Protein AF-A0A3A1XKN7-F1 (afdb_monomer_lite)

Radius of gyration: 15.12 Å; chains: 1; bounding box: 35×29×39 Å

pLDDT: mean 87.98, std 10.12, range [49.66, 96.88]

Sequence (112 aa):
MTTDEALKAFVETCDTPGKTLGEMTNAFKELEATIPHPLQCNSEFAYATLSKKIRMFADYMKMERVKKFVKFINLKPDETDARAETLQEIKETCKTYQIALTLEASVNPNEK

Foldseek 3Di:
DALVVLLVQLLCQLPDPPHDLVSNLVSVVSSVVRPDDPLVVDPCLVPAASLVVLVVVLVVLVVVLVVLVVVLVPDDPVPVVVNVVSVVVNVSSVSSSVSSVVSSVVDDRRHD

Structure (mmCIF, N/CA/C/O backbone):
data_AF-A0A3A1XKN7-F1
#
_entry.id   AF-A0A3A1XKN7-F1
#
loop_
_atom_site.group_PDB
_atom_site.id
_atom_site.type_symbol
_atom_site.label_atom_id
_atom_site.label_alt_id
_atom_site.label_comp_id
_atom_site.label_asym_id
_atom_site.label_entity_id
_atom_site.label_seq_id
_atom_site.pdbx_PDB_ins_code
_atom_site.Cartn_x
_atom_site.Cartn_y
_atom_site.Cartn_z
_atom_site.occupancy
_atom_site.B_iso_or_equiv
_atom_site.auth_seq_id
_atom_site.auth_comp_id
_atom_site.auth_asym_id
_atom_site.auth_atom_id
_atom_site.pdbx_PDB_model_num
ATOM 1 N 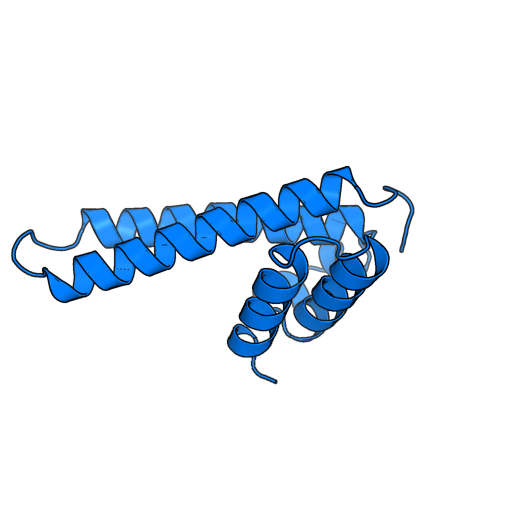N . MET A 1 1 ? 14.739 8.771 6.041 1.00 67.88 1 MET A N 1
ATOM 2 C CA . MET A 1 1 ? 13.371 8.577 5.544 1.00 67.88 1 MET A CA 1
ATOM 3 C C . MET A 1 1 ? 12.795 7.367 6.248 1.00 67.88 1 MET A C 1
ATOM 5 O O . MET A 1 1 ? 13.430 6.315 6.222 1.00 67.88 1 MET A O 1
ATOM 9 N N . THR A 1 2 ? 11.683 7.534 6.950 1.00 82.44 2 THR A N 1
ATOM 10 C CA . THR A 1 2 ? 10.933 6.414 7.535 1.00 82.44 2 THR A CA 1
ATOM 11 C C . THR A 1 2 ? 10.133 5.693 6.445 1.00 82.44 2 THR A C 1
ATOM 13 O O . THR A 1 2 ? 9.905 6.251 5.371 1.00 82.44 2 THR A O 1
ATOM 16 N N . THR A 1 3 ? 9.688 4.460 6.703 1.00 82.19 3 THR A N 1
ATOM 17 C CA . THR A 1 3 ? 8.763 3.758 5.797 1.00 82.19 3 THR A CA 1
ATOM 18 C C . THR A 1 3 ? 7.516 4.595 5.517 1.00 82.19 3 THR A C 1
ATOM 20 O O . THR A 1 3 ? 7.079 4.666 4.375 1.00 82.19 3 THR A O 1
ATOM 23 N N . ASP A 1 4 ? 6.953 5.245 6.538 1.00 83.56 4 ASP A N 1
ATOM 24 C CA . ASP A 1 4 ? 5.721 6.028 6.400 1.00 83.56 4 ASP A CA 1
ATOM 25 C C . ASP A 1 4 ? 5.933 7.273 5.529 1.00 83.56 4 ASP A C 1
ATOM 27 O O . ASP A 1 4 ? 5.095 7.598 4.688 1.00 83.56 4 ASP A O 1
ATOM 31 N N . GLU A 1 5 ? 7.085 7.937 5.669 1.00 86.19 5 GLU A N 1
ATOM 32 C CA . GLU A 1 5 ? 7.483 9.049 4.799 1.00 86.19 5 GLU A CA 1
ATOM 33 C C . GLU A 1 5 ? 7.643 8.593 3.343 1.00 86.19 5 GLU A C 1
ATOM 35 O O . GLU A 1 5 ? 7.132 9.247 2.435 1.00 86.19 5 GLU A O 1
ATOM 40 N N . ALA A 1 6 ? 8.297 7.451 3.118 1.00 87.50 6 ALA A N 1
ATOM 41 C CA . ALA A 1 6 ? 8.485 6.893 1.780 1.00 87.50 6 ALA A CA 1
ATOM 42 C C . ALA A 1 6 ? 7.159 6.446 1.150 1.00 87.50 6 ALA A C 1
ATOM 44 O O . ALA A 1 6 ? 6.915 6.655 -0.038 1.00 87.50 6 ALA A O 1
ATOM 45 N N . LEU A 1 7 ? 6.272 5.859 1.958 1.00 90.19 7 LEU A N 1
ATOM 46 C CA . LEU A 1 7 ? 4.945 5.429 1.537 1.00 90.19 7 LEU A CA 1
ATOM 47 C C . LEU A 1 7 ? 4.099 6.627 1.111 1.00 90.19 7 LEU A C 1
ATOM 49 O O . LEU A 1 7 ? 3.452 6.593 0.062 1.00 90.19 7 LEU A O 1
ATOM 53 N N . LYS A 1 8 ? 4.139 7.699 1.903 1.00 90.94 8 LYS A N 1
ATOM 54 C CA . LYS A 1 8 ? 3.473 8.956 1.578 1.00 90.94 8 LYS A CA 1
ATOM 55 C C . LYS A 1 8 ? 4.022 9.552 0.280 1.00 90.94 8 LYS A C 1
ATOM 57 O O . LYS A 1 8 ? 3.230 9.856 -0.609 1.00 90.94 8 LYS A O 1
ATOM 62 N N . ALA A 1 9 ? 5.345 9.638 0.131 1.00 91.06 9 ALA A N 1
ATOM 63 C CA . ALA A 1 9 ? 5.985 10.155 -1.080 1.00 91.06 9 ALA A CA 1
ATOM 64 C C . ALA A 1 9 ? 5.622 9.337 -2.334 1.00 91.06 9 ALA A C 1
ATOM 66 O O . ALA A 1 9 ? 5.345 9.905 -3.395 1.00 91.06 9 ALA A O 1
ATOM 67 N N . PHE A 1 10 ? 5.557 8.008 -2.209 1.00 93.69 10 PHE A N 1
ATOM 68 C CA . PHE A 1 10 ? 5.106 7.118 -3.277 1.00 93.69 10 PHE A CA 1
ATOM 69 C C . PHE A 1 10 ? 3.663 7.412 -3.704 1.00 93.69 10 PHE A C 1
ATOM 71 O O . PHE A 1 10 ? 3.396 7.596 -4.895 1.00 93.69 10 PHE A O 1
ATOM 78 N N . VAL A 1 11 ? 2.740 7.494 -2.741 1.00 93.00 11 VAL A N 1
ATOM 79 C CA . VAL A 1 11 ? 1.325 7.783 -3.013 1.00 93.00 11 VAL A CA 1
ATOM 80 C C . VAL A 1 11 ? 1.160 9.164 -3.641 1.00 93.00 11 VAL A C 1
ATOM 82 O O . VAL A 1 11 ? 0.460 9.285 -4.642 1.00 93.00 11 VAL A O 1
ATOM 85 N N . GLU A 1 12 ? 1.811 10.191 -3.098 1.00 94.31 12 GLU A N 1
ATOM 86 C CA . GLU A 1 12 ? 1.753 11.559 -3.629 1.00 94.31 12 GLU A CA 1
ATOM 87 C C . GLU A 1 12 ? 2.306 11.637 -5.056 1.00 94.31 12 GLU A C 1
ATOM 89 O O . GLU A 1 12 ? 1.697 12.268 -5.925 1.00 94.31 12 GLU A O 1
ATOM 94 N N . THR A 1 13 ? 3.413 10.943 -5.333 1.00 93.69 13 THR A N 1
ATOM 95 C CA . THR A 1 13 ? 3.995 10.894 -6.680 1.00 93.69 13 THR A CA 1
ATOM 96 C C . THR A 1 13 ? 3.049 10.224 -7.668 1.00 93.69 13 THR A C 1
ATOM 98 O O . THR A 1 13 ? 2.847 10.743 -8.759 1.00 93.69 13 THR A O 1
ATOM 101 N N . CYS A 1 14 ? 2.432 9.100 -7.309 1.00 91.81 14 CYS A N 1
ATOM 102 C CA . CYS A 1 14 ? 1.550 8.386 -8.234 1.00 91.81 14 CYS A CA 1
ATOM 103 C C . CYS A 1 14 ? 0.178 9.052 -8.414 1.00 91.81 14 CYS A C 1
ATOM 105 O O . CYS A 1 14 ? -0.458 8.866 -9.448 1.00 91.81 14 CYS A O 1
ATOM 107 N N . ASP A 1 15 ? -0.281 9.820 -7.426 1.00 90.00 15 ASP A N 1
ATOM 108 C CA . ASP A 1 15 ? -1.558 10.541 -7.472 1.00 90.00 15 ASP A CA 1
ATOM 109 C C . ASP A 1 15 ? -1.445 11.912 -8.160 1.00 90.00 15 ASP A C 1
ATOM 111 O O . ASP A 1 15 ? -2.454 12.527 -8.502 1.00 90.00 15 ASP A O 1
ATOM 115 N N . THR A 1 16 ? -0.220 12.401 -8.384 1.00 91.94 16 THR A N 1
ATOM 116 C CA . THR A 1 16 ? 0.015 13.676 -9.069 1.00 91.94 16 THR A CA 1
ATOM 117 C C . THR A 1 16 ? -0.275 13.538 -10.573 1.00 91.94 16 THR A C 1
ATOM 119 O O . THR A 1 16 ? 0.367 12.732 -11.256 1.00 91.94 16 THR A O 1
ATOM 122 N N . PRO A 1 17 ? -1.192 14.347 -11.140 1.00 88.56 17 PRO A N 1
ATOM 123 C CA . PRO A 1 17 ? -1.508 14.294 -12.564 1.00 88.56 17 PRO A CA 1
ATOM 124 C C . PRO A 1 17 ? -0.292 14.570 -13.456 1.00 88.56 17 PRO A C 1
ATOM 126 O O . PRO A 1 17 ? 0.521 15.446 -13.170 1.00 88.56 17 PRO A O 1
ATOM 129 N N . GLY A 1 18 ? -0.196 13.854 -14.579 1.00 86.56 18 GLY A N 1
ATOM 130 C CA . GLY A 1 18 ? 0.851 14.068 -15.587 1.00 86.56 18 GLY A CA 1
ATOM 131 C C . GLY A 1 18 ? 2.217 13.467 -15.244 1.00 86.56 18 GLY A C 1
ATOM 132 O O . GLY A 1 18 ? 3.155 13.630 -16.022 1.00 86.56 18 GLY A O 1
ATOM 133 N N . LYS A 1 19 ? 2.336 12.756 -14.119 1.00 89.19 19 LYS A N 1
ATOM 134 C CA . LYS A 1 19 ? 3.548 12.012 -13.774 1.00 89.19 19 LYS A CA 1
ATOM 135 C C . LYS A 1 19 ? 3.801 10.869 -14.746 1.00 89.19 19 LYS A C 1
ATOM 137 O O . LYS A 1 19 ? 2.882 10.187 -15.199 1.00 89.19 19 LYS A O 1
ATOM 142 N N . THR A 1 20 ? 5.071 10.671 -15.067 1.00 92.44 20 THR A N 1
ATOM 143 C CA . THR A 1 20 ? 5.515 9.614 -15.974 1.00 92.44 20 THR A CA 1
ATOM 144 C C . THR A 1 20 ? 5.618 8.274 -15.250 1.00 92.44 20 THR A C 1
ATOM 146 O O . THR A 1 20 ? 5.858 8.215 -14.043 1.00 92.44 20 THR A O 1
ATOM 149 N N . LEU A 1 21 ? 5.521 7.175 -16.005 1.00 90.75 21 LEU A N 1
ATOM 150 C CA . LEU A 1 21 ? 5.742 5.826 -15.475 1.00 90.75 21 LEU A CA 1
ATOM 151 C C . LEU A 1 21 ? 7.114 5.695 -14.791 1.00 90.75 21 LEU A C 1
ATOM 153 O O . LEU A 1 21 ? 7.220 5.079 -13.738 1.00 90.75 21 LEU A O 1
ATOM 157 N N . GLY A 1 22 ? 8.156 6.315 -15.358 1.00 91.06 22 GLY A N 1
ATOM 158 C CA . GLY A 1 22 ? 9.502 6.299 -14.781 1.00 91.06 22 GLY A CA 1
ATOM 159 C C . GLY A 1 22 ? 9.574 6.967 -13.405 1.00 91.06 22 GLY A C 1
ATOM 160 O O . GLY A 1 22 ? 10.206 6.429 -12.501 1.00 91.06 22 GLY A O 1
ATOM 161 N N . GLU A 1 23 ? 8.889 8.098 -13.214 1.00 93.38 23 GLU A N 1
ATOM 162 C CA . GLU A 1 23 ? 8.809 8.766 -11.906 1.00 93.38 23 GLU A CA 1
ATOM 163 C C . GLU A 1 23 ? 8.076 7.906 -10.870 1.00 93.38 23 GLU A C 1
ATOM 165 O O . GLU A 1 23 ? 8.556 7.765 -9.746 1.00 93.38 23 GLU A O 1
ATOM 170 N N . MET A 1 24 ? 6.954 7.285 -11.250 1.00 92.94 24 MET A N 1
ATOM 171 C CA . MET A 1 24 ? 6.193 6.395 -10.362 1.00 92.94 24 MET A CA 1
ATOM 172 C C . MET A 1 24 ? 7.004 5.152 -9.969 1.00 92.94 24 MET A C 1
ATOM 174 O O . MET A 1 24 ? 7.035 4.765 -8.800 1.00 92.94 24 MET A O 1
ATOM 178 N N . THR A 1 25 ? 7.718 4.559 -10.928 1.00 92.38 25 THR A N 1
ATOM 179 C CA . THR A 1 25 ? 8.630 3.434 -10.689 1.00 92.38 25 THR A CA 1
ATOM 180 C C . THR A 1 25 ? 9.779 3.816 -9.758 1.00 92.38 25 THR A C 1
ATOM 182 O O . THR A 1 25 ? 10.120 3.046 -8.860 1.00 92.38 25 THR A O 1
ATOM 185 N N . ASN A 1 26 ? 10.379 4.995 -9.933 1.00 92.25 26 ASN A N 1
ATOM 186 C CA . ASN A 1 26 ? 11.451 5.459 -9.051 1.00 92.25 26 ASN A CA 1
ATOM 187 C C . ASN A 1 26 ? 10.946 5.676 -7.620 1.00 92.25 26 ASN A C 1
ATOM 189 O O . ASN A 1 26 ? 11.589 5.215 -6.680 1.00 92.25 26 ASN A O 1
ATOM 193 N N . ALA A 1 27 ? 9.760 6.268 -7.458 1.00 92.56 27 ALA A N 1
ATOM 194 C CA . ALA A 1 27 ? 9.137 6.417 -6.146 1.00 92.56 27 ALA A CA 1
ATOM 195 C C . ALA A 1 27 ? 8.850 5.057 -5.482 1.00 92.56 27 ALA A C 1
ATOM 197 O O . ALA A 1 27 ? 9.023 4.906 -4.273 1.00 92.56 27 ALA A O 1
ATOM 198 N N . PHE A 1 28 ? 8.479 4.032 -6.262 1.00 92.56 28 PHE A N 1
ATOM 199 C CA . PHE A 1 28 ? 8.361 2.671 -5.736 1.00 92.56 28 PHE A CA 1
ATOM 200 C C . PHE A 1 28 ? 9.713 2.092 -5.292 1.00 92.56 28 PHE A C 1
ATOM 202 O O . PHE A 1 28 ? 9.771 1.459 -4.245 1.00 92.56 28 PHE A O 1
ATOM 209 N N . LYS A 1 29 ? 10.803 2.310 -6.039 1.00 89.38 29 LYS A N 1
ATOM 210 C CA . LYS A 1 29 ? 12.153 1.840 -5.657 1.00 89.38 29 LYS A CA 1
ATOM 211 C C . LYS A 1 29 ? 12.653 2.503 -4.369 1.00 89.38 29 LYS A C 1
ATOM 213 O O . LYS A 1 29 ? 13.284 1.851 -3.539 1.00 89.38 29 LYS A O 1
ATOM 218 N N . GLU A 1 30 ? 12.346 3.784 -4.178 1.00 89.50 30 GLU A N 1
ATOM 219 C CA . GLU A 1 30 ? 12.624 4.492 -2.924 1.00 89.50 30 GLU A CA 1
ATOM 220 C C . GLU A 1 30 ? 11.811 3.921 -1.759 1.00 89.50 30 GLU A C 1
ATOM 222 O O . GLU A 1 30 ? 12.362 3.675 -0.684 1.00 89.50 30 GLU A O 1
ATOM 227 N N . LEU A 1 31 ? 10.525 3.634 -1.986 1.00 89.44 31 LEU A N 1
ATOM 228 C CA . LEU A 1 31 ? 9.696 2.924 -1.020 1.00 89.44 31 LEU A CA 1
ATOM 229 C C . LEU A 1 31 ? 10.282 1.543 -0.706 1.00 89.44 31 LEU A C 1
ATOM 231 O O . LEU A 1 31 ? 10.481 1.249 0.468 1.00 89.44 31 LEU A O 1
ATOM 235 N N . GLU A 1 32 ? 10.626 0.736 -1.713 1.00 85.62 32 GLU A N 1
ATOM 236 C CA . GLU A 1 32 ? 11.202 -0.611 -1.585 1.00 85.62 32 GLU A CA 1
ATOM 237 C C . GLU A 1 32 ? 12.391 -0.651 -0.617 1.00 85.62 32 GLU A C 1
ATOM 239 O O . GLU A 1 32 ? 12.439 -1.511 0.267 1.00 85.62 32 GLU A O 1
ATOM 244 N N . ALA A 1 33 ? 13.305 0.317 -0.728 1.00 79.69 33 ALA A N 1
ATOM 245 C CA . ALA A 1 33 ? 14.470 0.433 0.148 1.00 79.69 33 ALA A CA 1
ATOM 246 C C . ALA A 1 33 ? 14.100 0.621 1.635 1.00 79.69 33 ALA A C 1
ATOM 248 O O . ALA A 1 33 ? 14.909 0.337 2.519 1.00 79.69 33 ALA A O 1
ATOM 249 N N . THR A 1 34 ? 12.876 1.074 1.912 1.00 78.44 34 THR A N 1
ATOM 250 C CA . THR A 1 34 ? 12.351 1.364 3.253 1.00 78.44 34 THR A CA 1
ATOM 251 C C . THR A 1 34 ? 11.235 0.419 3.711 1.00 78.44 34 THR A C 1
ATOM 253 O O . THR A 1 34 ? 10.801 0.531 4.859 1.00 78.44 34 THR A O 1
ATOM 256 N N . ILE A 1 35 ? 10.741 -0.493 2.858 1.00 69.50 35 ILE A N 1
ATOM 257 C CA . ILE A 1 35 ? 9.642 -1.404 3.220 1.00 69.50 35 ILE A CA 1
ATOM 258 C C . ILE A 1 35 ? 10.076 -2.291 4.408 1.00 69.50 35 ILE A C 1
ATOM 260 O O . ILE A 1 35 ? 11.149 -2.890 4.362 1.00 69.50 35 ILE A O 1
ATOM 264 N N . PRO A 1 36 ? 9.252 -2.419 5.465 1.00 56.72 36 PRO A N 1
ATOM 265 C CA . PRO A 1 36 ? 9.609 -3.111 6.695 1.00 56.72 36 PRO A CA 1
ATOM 266 C C . PRO A 1 36 ? 9.856 -4.617 6.509 1.00 56.72 36 PRO A C 1
ATOM 268 O O . PRO A 1 36 ? 9.411 -5.257 5.552 1.00 56.72 36 PRO A O 1
ATOM 271 N N . HIS A 1 37 ? 10.550 -5.167 7.510 1.00 49.66 37 HIS A N 1
ATOM 272 C CA . HIS A 1 37 ? 11.084 -6.527 7.679 1.00 49.66 37 HIS A CA 1
ATOM 273 C C . HIS A 1 37 ? 10.344 -7.722 7.019 1.00 49.66 37 HIS A C 1
ATOM 275 O O . HIS A 1 37 ? 11.045 -8.618 6.544 1.00 49.66 37 HIS A O 1
ATOM 281 N N . PRO A 1 38 ? 8.994 -7.813 6.949 1.00 53.59 38 PRO A N 1
ATOM 282 C CA . PRO A 1 38 ? 8.329 -9.002 6.397 1.00 53.59 38 PRO A CA 1
ATOM 283 C C . PRO A 1 38 ? 8.558 -9.244 4.897 1.00 53.59 38 PRO A C 1
ATOM 285 O O . PRO A 1 38 ? 8.602 -10.399 4.476 1.00 53.59 38 PRO A O 1
ATOM 288 N N . LEU A 1 39 ? 8.708 -8.187 4.089 1.00 59.06 39 LEU A N 1
ATOM 289 C CA . LEU A 1 39 ? 8.999 -8.326 2.653 1.00 59.06 39 LEU A CA 1
ATOM 290 C C . LEU A 1 39 ? 10.509 -8.418 2.391 1.00 59.06 39 LEU A C 1
ATOM 292 O O . LEU A 1 39 ? 10.921 -9.188 1.532 1.00 59.06 39 LEU A O 1
ATOM 296 N N . GLN A 1 40 ? 11.341 -7.733 3.183 1.00 59.34 40 GLN A N 1
ATOM 297 C CA . GLN A 1 40 ? 12.805 -7.797 3.055 1.00 59.34 40 GLN A CA 1
ATOM 298 C C . GLN A 1 40 ? 13.399 -9.158 3.464 1.00 59.34 40 GLN A C 1
ATOM 300 O O . GLN A 1 40 ? 14.391 -9.592 2.884 1.00 59.34 40 GLN A O 1
ATOM 305 N N . CYS A 1 41 ? 12.789 -9.864 4.423 1.00 58.34 41 CYS A N 1
ATOM 306 C CA . CYS A 1 41 ? 13.195 -11.224 4.804 1.00 58.34 41 CYS A CA 1
ATOM 307 C C . CYS A 1 41 ? 12.682 -12.313 3.845 1.00 58.34 41 CYS A C 1
ATOM 309 O O . CYS A 1 41 ? 13.041 -13.482 4.002 1.00 58.34 41 CYS A O 1
ATOM 311 N N . ASN A 1 42 ? 11.840 -11.961 2.868 1.00 68.06 42 ASN A N 1
ATOM 312 C CA . ASN A 1 42 ? 11.360 -12.896 1.864 1.00 68.06 42 ASN A CA 1
ATOM 313 C C . ASN A 1 42 ? 12.380 -12.970 0.718 1.00 68.06 42 ASN A C 1
ATOM 315 O O . ASN A 1 42 ? 12.506 -12.040 -0.079 1.00 68.06 42 ASN A O 1
ATOM 319 N N . SER A 1 43 ? 13.101 -14.089 0.617 1.00 69.62 43 SER A N 1
ATOM 320 C CA . SER A 1 43 ? 14.073 -14.312 -0.460 1.00 69.62 43 SER A CA 1
ATOM 321 C C . SER A 1 43 ? 13.440 -14.203 -1.850 1.00 69.62 43 SER A C 1
ATOM 323 O O . SER A 1 43 ? 14.102 -13.750 -2.781 1.00 69.62 43 SER A O 1
ATOM 325 N N . GLU A 1 44 ? 12.151 -14.520 -2.005 1.00 77.31 44 GLU A N 1
ATOM 326 C CA . GLU A 1 44 ? 11.456 -14.315 -3.276 1.00 77.31 44 GLU A CA 1
ATOM 327 C C . GLU A 1 44 ? 11.298 -12.841 -3.638 1.00 77.31 44 GLU A C 1
ATOM 329 O O . GLU A 1 44 ? 11.298 -12.523 -4.824 1.00 77.31 44 GLU A O 1
ATOM 334 N N . PHE A 1 45 ? 11.164 -11.949 -2.653 1.00 81.06 45 PHE A N 1
ATOM 335 C CA . PHE A 1 45 ? 11.056 -10.513 -2.900 1.00 81.06 45 PHE A CA 1
ATOM 336 C C . PHE A 1 45 ? 12.399 -9.943 -3.363 1.00 81.06 45 PHE A C 1
ATOM 338 O O . PHE A 1 45 ? 12.447 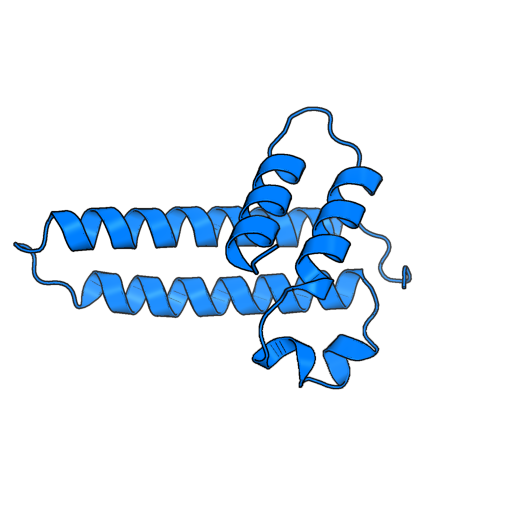-9.207 -4.344 1.00 81.06 45 PHE A O 1
ATOM 345 N N . ALA A 1 46 ? 13.501 -10.339 -2.717 1.00 77.94 46 ALA A N 1
ATOM 346 C CA . ALA A 1 46 ? 14.841 -9.842 -3.036 1.00 77.94 46 ALA A CA 1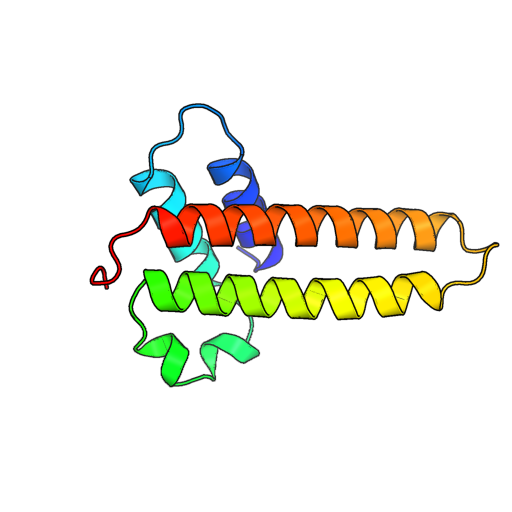
ATOM 347 C C . ALA A 1 46 ? 15.259 -10.114 -4.495 1.00 77.94 46 ALA A C 1
ATOM 349 O O . ALA A 1 46 ? 15.894 -9.267 -5.124 1.00 77.94 46 ALA A O 1
ATOM 350 N N . TYR A 1 47 ? 14.874 -11.272 -5.043 1.00 80.88 47 TYR A N 1
ATOM 351 C CA . TYR A 1 47 ? 15.226 -11.693 -6.406 1.00 80.88 47 TYR A CA 1
ATOM 352 C C . TYR A 1 47 ? 14.082 -11.549 -7.425 1.00 80.88 47 TYR A C 1
ATOM 354 O O . TYR A 1 47 ? 14.241 -11.945 -8.583 1.00 80.88 47 TYR A O 1
ATOM 362 N N . ALA A 1 48 ? 12.929 -11.015 -7.018 1.00 85.19 48 ALA A N 1
ATOM 363 C CA . ALA A 1 48 ? 11.796 -10.784 -7.906 1.00 85.19 48 ALA A CA 1
ATOM 364 C C . ALA A 1 48 ? 12.087 -9.685 -8.940 1.00 85.19 48 ALA A C 1
ATOM 366 O O . ALA A 1 48 ? 12.860 -8.761 -8.690 1.00 85.19 48 ALA A O 1
ATOM 367 N N . THR A 1 49 ? 11.414 -9.765 -10.091 1.00 89.19 49 THR A N 1
ATOM 368 C CA . THR A 1 49 ? 11.320 -8.638 -11.030 1.00 89.19 49 THR A CA 1
ATOM 369 C C . THR A 1 49 ? 10.560 -7.482 -10.388 1.00 89.19 49 THR A C 1
ATOM 371 O O . THR A 1 49 ? 9.758 -7.694 -9.473 1.00 89.19 49 THR A O 1
ATOM 374 N N . LEU A 1 50 ? 10.759 -6.266 -10.893 1.00 88.12 50 LEU A N 1
ATOM 375 C CA . LEU A 1 50 ? 10.079 -5.071 -10.401 1.00 88.12 50 LEU A CA 1
ATOM 376 C C . LEU A 1 50 ? 8.552 -5.254 -10.380 1.00 88.12 50 LEU A C 1
ATOM 378 O O . LEU A 1 50 ? 7.917 -5.014 -9.357 1.00 88.12 50 LEU A O 1
ATOM 382 N N . SER A 1 51 ? 7.970 -5.768 -11.467 1.00 89.75 51 SER A N 1
ATOM 383 C CA . SER A 1 51 ? 6.534 -6.078 -11.541 1.00 89.75 51 SER A CA 1
ATOM 384 C C . SER A 1 51 ? 6.093 -7.051 -10.432 1.00 89.75 51 SER A C 1
ATOM 386 O O . SER A 1 51 ? 5.121 -6.783 -9.720 1.00 89.75 51 SER A O 1
ATOM 388 N N . LYS A 1 52 ? 6.853 -8.132 -10.183 1.00 90.25 52 LYS A N 1
ATOM 389 C CA . LYS A 1 52 ? 6.547 -9.080 -9.096 1.00 90.25 52 LYS A CA 1
ATOM 390 C C . LYS A 1 52 ? 6.693 -8.430 -7.712 1.00 90.25 52 LYS A C 1
ATOM 392 O O . LYS A 1 52 ? 5.864 -8.701 -6.845 1.00 90.25 52 LYS A O 1
ATOM 397 N N . LYS A 1 53 ? 7.671 -7.545 -7.498 1.00 90.31 53 LYS A N 1
ATOM 398 C CA . LYS A 1 53 ? 7.814 -6.785 -6.242 1.00 90.31 53 LYS A CA 1
ATOM 399 C C . LYS A 1 53 ? 6.622 -5.862 -5.995 1.00 90.31 53 LYS A C 1
ATOM 401 O O . LYS A 1 53 ? 6.063 -5.881 -4.898 1.00 90.31 53 LYS A O 1
ATOM 406 N N . ILE A 1 54 ? 6.186 -5.117 -7.013 1.00 91.81 54 ILE A N 1
ATOM 407 C CA . ILE A 1 54 ? 5.004 -4.245 -6.924 1.00 91.81 54 ILE A CA 1
ATOM 408 C C . ILE A 1 54 ? 3.756 -5.081 -6.616 1.00 91.81 54 ILE A C 1
ATOM 410 O O . ILE A 1 54 ? 2.968 -4.712 -5.744 1.00 91.81 54 ILE A O 1
ATOM 414 N N . ARG A 1 55 ? 3.606 -6.254 -7.246 1.00 91.94 55 ARG A N 1
ATOM 415 C CA . ARG A 1 55 ? 2.512 -7.186 -6.944 1.00 91.94 55 ARG A CA 1
ATOM 416 C C . ARG A 1 55 ? 2.537 -7.680 -5.498 1.00 91.94 55 ARG A C 1
ATOM 418 O O . ARG A 1 55 ? 1.508 -7.646 -4.829 1.00 91.94 55 ARG A O 1
ATOM 425 N N . MET A 1 56 ? 3.697 -8.108 -5.001 1.00 90.50 56 MET A N 1
ATOM 426 C CA . MET A 1 56 ? 3.852 -8.551 -3.610 1.00 90.50 56 MET A CA 1
ATOM 427 C C . MET A 1 56 ? 3.529 -7.425 -2.619 1.00 90.50 56 MET A C 1
ATOM 429 O O . MET A 1 56 ? 2.888 -7.667 -1.597 1.00 90.50 56 MET A O 1
ATOM 433 N N . PHE A 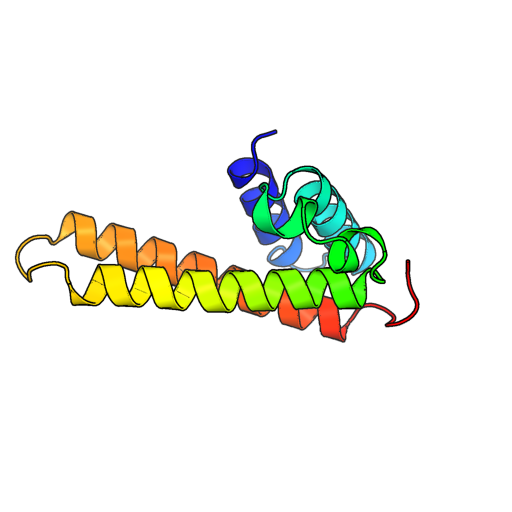1 57 ? 3.911 -6.187 -2.940 1.00 91.62 57 PHE A N 1
ATOM 434 C CA . PHE A 1 57 ? 3.529 -5.008 -2.166 1.00 91.62 57 PHE A CA 1
ATOM 435 C C . PHE A 1 57 ? 2.014 -4.739 -2.217 1.00 91.62 57 PHE A C 1
ATOM 437 O O . PHE A 1 57 ? 1.401 -4.472 -1.181 1.00 91.62 57 PHE A O 1
ATOM 444 N N . ALA A 1 58 ? 1.377 -4.871 -3.383 1.00 92.38 58 ALA A N 1
ATOM 445 C CA . ALA A 1 58 ? -0.074 -4.753 -3.509 1.00 92.38 58 ALA A CA 1
ATOM 446 C C . ALA A 1 58 ? -0.800 -5.818 -2.663 1.00 92.38 58 ALA A C 1
ATOM 448 O O . ALA A 1 58 ? -1.736 -5.499 -1.927 1.00 92.38 58 ALA A O 1
ATOM 449 N N . ASP A 1 59 ? -0.342 -7.071 -2.700 1.00 91.31 59 ASP A N 1
ATOM 450 C CA . ASP A 1 59 ? -0.896 -8.153 -1.881 1.00 91.31 59 ASP A CA 1
ATOM 451 C C . ASP A 1 59 ? -0.698 -7.898 -0.379 1.00 91.31 59 ASP A C 1
ATOM 453 O O . ASP A 1 59 ? -1.620 -8.122 0.413 1.00 91.31 59 ASP A O 1
ATOM 457 N N . TYR A 1 60 ? 0.452 -7.350 0.021 1.00 90.25 60 TYR A N 1
ATOM 458 C CA . TYR A 1 60 ? 0.679 -6.892 1.392 1.00 90.25 60 TYR A CA 1
ATOM 459 C C . TYR A 1 60 ? -0.335 -5.812 1.804 1.00 90.25 60 TYR A C 1
ATOM 461 O O . TYR A 1 60 ? -1.006 -5.958 2.829 1.00 90.25 60 TYR A O 1
ATOM 469 N N . MET A 1 61 ? -0.539 -4.779 0.979 1.00 91.75 61 MET A N 1
ATOM 470 C CA . MET A 1 61 ? -1.523 -3.726 1.265 1.00 91.75 61 MET A CA 1
ATOM 471 C C . MET A 1 61 ? -2.959 -4.255 1.312 1.00 91.75 61 MET A C 1
ATOM 473 O O . MET A 1 61 ? -3.764 -3.819 2.139 1.00 91.75 61 MET A O 1
ATOM 477 N N . LYS A 1 62 ? -3.287 -5.259 0.494 1.00 92.25 62 LYS A N 1
ATOM 478 C CA . LYS A 1 62 ? -4.571 -5.962 0.572 1.00 92.25 62 LYS A CA 1
ATOM 479 C C . LYS A 1 62 ? -4.760 -6.647 1.929 1.00 92.25 62 LYS A C 1
ATOM 481 O O . LYS A 1 62 ? -5.859 -6.566 2.481 1.00 92.25 62 LYS A O 1
ATOM 486 N N . MET A 1 63 ? -3.728 -7.293 2.475 1.00 91.75 63 MET A N 1
ATOM 487 C CA . MET A 1 63 ? -3.786 -7.903 3.812 1.00 91.75 63 MET A CA 1
ATOM 488 C C . MET A 1 63 ? -3.885 -6.848 4.918 1.00 91.75 63 MET A C 1
ATOM 490 O O . MET A 1 63 ? -4.715 -6.984 5.819 1.00 91.75 63 MET A O 1
ATOM 494 N N . GLU A 1 64 ? -3.101 -5.773 4.832 1.00 91.50 64 GLU A N 1
ATOM 495 C CA . GLU A 1 64 ? -3.152 -4.656 5.783 1.00 91.50 64 GLU A CA 1
ATOM 496 C C . GLU A 1 64 ? -4.538 -4.012 5.839 1.00 91.50 64 GLU A C 1
ATOM 498 O O . GLU A 1 64 ? -5.060 -3.741 6.923 1.00 91.50 64 GLU A O 1
ATOM 503 N N . ARG A 1 65 ? -5.192 -3.856 4.683 1.00 92.06 65 ARG A N 1
ATOM 504 C CA . ARG A 1 65 ? -6.575 -3.378 4.606 1.00 92.06 65 ARG A CA 1
ATOM 505 C C . ARG A 1 65 ? -7.525 -4.277 5.393 1.00 92.06 65 ARG A C 1
ATOM 507 O O . ARG A 1 65 ? -8.386 -3.768 6.103 1.00 92.06 65 ARG A O 1
ATOM 514 N N . VAL A 1 66 ? -7.386 -5.600 5.272 1.00 93.69 66 VAL A N 1
ATOM 515 C CA . VAL A 1 66 ? -8.232 -6.555 6.007 1.00 93.69 66 VAL A CA 1
ATOM 516 C C . VAL A 1 66 ? -8.012 -6.418 7.512 1.00 93.69 66 VAL A C 1
ATOM 518 O O . VAL A 1 66 ? -8.990 -6.331 8.250 1.00 93.69 66 VAL A O 1
ATOM 521 N N . LYS A 1 67 ? -6.759 -6.318 7.975 1.00 94.00 67 LYS A N 1
ATOM 522 C CA . LYS A 1 67 ? -6.458 -6.112 9.403 1.00 94.00 67 LYS A CA 1
ATOM 523 C C . LYS A 1 67 ? -7.090 -4.826 9.941 1.00 94.00 67 LYS A C 1
ATOM 525 O O . LYS A 1 67 ? -7.726 -4.854 10.992 1.00 94.00 67 LYS A O 1
ATOM 530 N N . LYS A 1 68 ? -6.971 -3.718 9.203 1.00 94.38 68 LYS A N 1
ATOM 531 C CA . LYS A 1 68 ? -7.564 -2.424 9.580 1.00 94.38 68 LYS A CA 1
ATOM 532 C C . LYS A 1 68 ? -9.092 -2.457 9.558 1.00 94.38 68 LYS A C 1
ATOM 534 O O . LYS A 1 68 ? -9.730 -1.900 10.444 1.00 94.38 68 LYS A O 1
ATOM 539 N N . PHE A 1 69 ? -9.692 -3.177 8.610 1.00 94.81 69 PHE A N 1
ATOM 540 C CA . PHE A 1 69 ? -11.137 -3.399 8.600 1.00 94.81 69 PHE A CA 1
ATOM 541 C C . PHE A 1 69 ? -11.601 -4.202 9.823 1.00 94.81 69 PHE A C 1
ATOM 543 O O . PHE A 1 69 ? -12.576 -3.825 10.468 1.00 94.81 69 PHE A O 1
ATOM 550 N N . VAL A 1 70 ? -10.872 -5.259 10.195 1.00 96.56 70 VAL A N 1
ATOM 551 C CA . VAL A 1 70 ? -11.140 -6.027 11.422 1.00 96.56 70 VAL A CA 1
ATOM 552 C C . VAL A 1 70 ? -10.987 -5.149 12.673 1.00 96.56 70 VAL A C 1
ATOM 554 O O . VAL A 1 70 ? -11.827 -5.218 13.567 1.00 96.56 70 VAL A O 1
ATOM 557 N N . LYS A 1 71 ? -9.967 -4.280 12.732 1.00 95.38 71 LYS A N 1
ATOM 558 C CA . LYS A 1 71 ? -9.824 -3.267 13.797 1.00 95.38 71 LYS A CA 1
ATOM 559 C C . LYS A 1 71 ? -11.072 -2.380 13.865 1.00 95.38 71 LYS A C 1
ATOM 561 O O . LYS A 1 71 ? -11.663 -2.261 14.930 1.00 95.38 71 LYS A O 1
ATOM 566 N N . PHE A 1 72 ? -11.524 -1.840 12.731 1.00 96.19 72 PHE A N 1
ATOM 567 C CA . PHE A 1 72 ? -12.680 -0.941 12.661 1.00 96.19 72 PHE A CA 1
ATOM 568 C C . PHE A 1 72 ? -13.987 -1.570 13.161 1.00 96.19 72 PHE A C 1
ATOM 570 O O . PHE A 1 72 ? -14.718 -0.933 13.917 1.00 96.19 72 PHE A O 1
ATOM 577 N N . ILE A 1 73 ? -14.300 -2.809 12.760 1.00 95.75 73 ILE A N 1
ATOM 578 C CA . ILE A 1 73 ? -15.551 -3.471 13.178 1.00 95.75 73 ILE A CA 1
ATOM 579 C C . ILE A 1 73 ? -15.573 -3.820 14.672 1.00 95.75 73 ILE A C 1
ATOM 581 O O . ILE A 1 73 ? -16.653 -3.975 15.234 1.00 95.75 73 ILE A O 1
ATOM 585 N N . ASN A 1 74 ? -14.399 -3.934 15.300 1.00 96.88 74 ASN A N 1
ATOM 586 C CA . ASN A 1 74 ? -14.257 -4.231 16.724 1.00 96.88 74 ASN A CA 1
ATOM 587 C C . ASN A 1 74 ? -14.270 -2.975 17.609 1.00 96.88 74 ASN A C 1
ATOM 589 O O . ASN A 1 74 ? -14.365 -3.108 18.827 1.00 96.88 74 ASN A O 1
ATOM 593 N N . LEU A 1 75 ? -14.194 -1.773 17.024 1.00 95.88 75 LEU A N 1
ATOM 594 C CA . LEU A 1 75 ? -14.382 -0.525 17.763 1.00 95.88 75 LEU A CA 1
ATOM 595 C C . LEU A 1 75 ? -15.847 -0.372 18.170 1.00 95.88 75 LEU A C 1
ATOM 597 O O . LEU A 1 75 ? -16.767 -0.574 17.363 1.00 95.88 75 LEU A O 1
ATOM 601 N N . LYS A 1 76 ? -16.069 0.054 19.409 1.00 95.44 76 LYS A N 1
ATOM 602 C CA . LYS A 1 76 ? -17.400 0.361 19.918 1.00 95.44 76 LYS A CA 1
ATOM 603 C C . LYS A 1 76 ? -17.990 1.576 19.186 1.00 95.44 76 LYS A C 1
ATOM 605 O O . LYS A 1 76 ? -17.252 2.393 18.629 1.00 95.44 76 LYS A O 1
ATOM 610 N N . PRO A 1 77 ? -19.325 1.715 19.134 1.00 91.94 77 PRO A N 1
ATOM 611 C CA . PRO A 1 77 ? -19.966 2.829 18.432 1.00 91.94 77 PRO A CA 1
ATOM 612 C C . PRO A 1 77 ? -19.625 4.219 18.989 1.00 91.94 77 PRO A C 1
ATOM 614 O O . PRO A 1 77 ? -19.654 5.191 18.240 1.00 91.94 77 PRO A O 1
ATOM 617 N N . ASP A 1 78 ? -19.310 4.312 20.280 1.00 95.50 78 ASP A N 1
ATOM 618 C CA . ASP A 1 78 ? -18.975 5.545 20.998 1.00 95.50 78 ASP A CA 1
ATOM 619 C C . ASP A 1 78 ? -17.509 5.981 20.826 1.00 95.50 78 ASP A C 1
ATOM 621 O O . ASP A 1 78 ? -17.185 7.143 21.066 1.00 95.50 78 ASP A O 1
ATOM 625 N N . GLU A 1 79 ? -16.639 5.108 20.309 1.00 94.81 79 GLU A N 1
ATOM 626 C CA . GLU A 1 79 ? -15.233 5.404 19.990 1.00 94.81 79 GLU A CA 1
ATOM 627 C C . GLU A 1 79 ? -15.100 6.189 18.666 1.00 94.81 79 GLU A C 1
ATOM 629 O O . GLU A 1 79 ? -14.400 5.786 17.736 1.00 94.81 79 GLU A O 1
ATOM 634 N N . THR A 1 80 ? -15.826 7.302 18.551 1.00 94.19 80 THR A N 1
ATOM 635 C CA . THR A 1 80 ? -16.007 8.064 17.300 1.00 94.19 80 THR A CA 1
ATOM 636 C C . THR A 1 80 ? -14.696 8.527 16.659 1.00 94.19 80 THR A C 1
ATOM 638 O O . THR A 1 80 ? -14.514 8.312 15.458 1.00 94.19 80 THR A O 1
ATOM 641 N N . ASP A 1 81 ? -13.760 9.065 17.443 1.00 96.50 81 ASP A N 1
ATOM 642 C CA . ASP A 1 81 ? -12.447 9.503 16.951 1.00 96.50 81 ASP A CA 1
ATOM 643 C C . ASP A 1 81 ? -11.615 8.325 16.423 1.00 96.50 81 ASP A C 1
ATOM 645 O O . ASP A 1 81 ? -11.138 8.356 15.288 1.00 96.50 81 ASP A O 1
ATOM 649 N N . ALA A 1 82 ? -11.526 7.232 17.188 1.00 95.00 82 ALA A N 1
ATOM 650 C CA . ALA A 1 82 ? -10.791 6.032 16.780 1.00 95.00 82 ALA A CA 1
ATOM 651 C C . ALA A 1 82 ? -11.395 5.382 15.522 1.00 95.00 82 ALA A C 1
ATOM 653 O O . ALA A 1 82 ? -10.675 4.839 14.674 1.00 95.00 82 ALA A O 1
ATOM 654 N N . ARG A 1 83 ? -12.725 5.446 15.364 1.00 95.12 83 ARG A N 1
ATOM 655 C CA . ARG A 1 83 ? -13.418 4.991 14.149 1.00 95.12 83 ARG A CA 1
ATOM 656 C C . ARG A 1 83 ? -13.074 5.873 12.955 1.00 95.12 83 ARG A C 1
ATOM 658 O O . ARG A 1 83 ? -12.839 5.331 11.875 1.00 95.12 83 ARG A O 1
ATOM 665 N N . ALA A 1 84 ? -13.053 7.194 13.127 1.00 95.81 84 ALA A N 1
ATOM 666 C CA . ALA A 1 84 ? -12.698 8.130 12.064 1.00 95.81 84 ALA A CA 1
ATOM 667 C C . ALA A 1 84 ? -11.242 7.937 11.610 1.00 95.81 84 ALA A C 1
ATOM 669 O O . ALA A 1 84 ? -10.994 7.817 10.409 1.00 95.81 84 ALA A O 1
ATOM 670 N N . GLU A 1 85 ? -10.314 7.811 12.560 1.00 96.44 85 GLU A N 1
ATOM 671 C CA . GLU A 1 85 ? -8.901 7.517 12.303 1.00 96.44 85 GLU A CA 1
ATOM 672 C C . GLU A 1 85 ? -8.740 6.184 11.562 1.00 96.44 85 GLU A C 1
ATOM 674 O O . GLU A 1 85 ? -8.180 6.138 10.469 1.00 96.44 85 GLU A O 1
ATOM 679 N N . THR A 1 86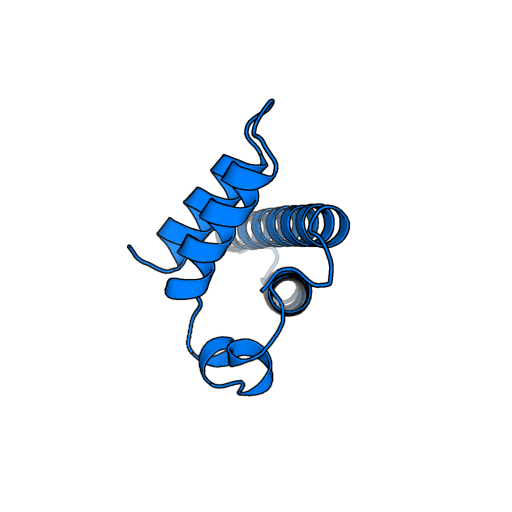 ? -9.330 5.101 12.077 1.00 95.25 86 THR A N 1
ATOM 680 C CA . THR A 1 86 ? -9.216 3.781 11.437 1.00 95.25 86 THR A CA 1
ATOM 681 C C . THR A 1 86 ? -9.860 3.767 10.042 1.00 95.25 86 THR A C 1
ATOM 683 O O . THR A 1 86 ? -9.357 3.115 9.127 1.00 95.25 86 THR A O 1
ATOM 686 N N . LEU A 1 87 ? -10.954 4.508 9.826 1.00 95.38 87 LEU A N 1
ATOM 687 C CA . LEU A 1 87 ? -11.553 4.651 8.497 1.00 95.38 87 LEU A CA 1
ATOM 688 C C . LEU A 1 87 ? -10.620 5.392 7.529 1.00 95.38 87 LEU A C 1
ATOM 690 O O . LEU A 1 87 ? -10.564 5.036 6.348 1.00 95.38 87 LEU A O 1
ATOM 694 N N . GLN A 1 88 ? -9.890 6.398 8.012 1.00 95.75 88 GLN A N 1
ATOM 695 C CA . GLN A 1 88 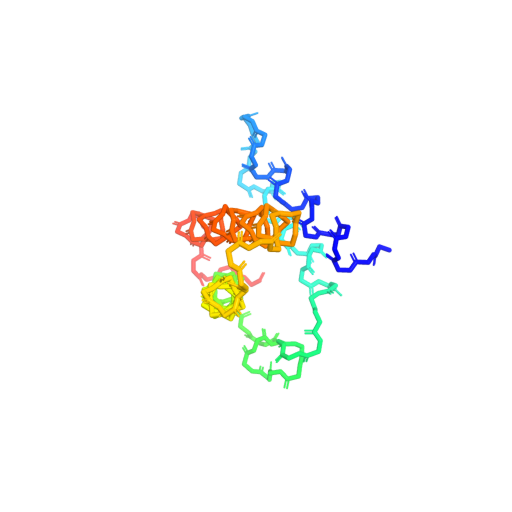? -8.881 7.102 7.228 1.00 95.75 88 GLN A CA 1
ATOM 696 C C . GLN A 1 88 ? -7.714 6.169 6.862 1.00 95.75 88 GLN A C 1
ATOM 698 O O . GLN A 1 88 ? -7.394 6.054 5.677 1.00 95.75 88 GLN A O 1
ATOM 703 N N . GLU A 1 89 ? -7.191 5.396 7.820 1.00 93.69 89 GLU A N 1
ATOM 704 C CA . GLU A 1 89 ? -6.157 4.377 7.567 1.00 93.69 89 GLU A CA 1
ATOM 705 C C . GLU A 1 89 ? -6.611 3.353 6.498 1.00 93.69 89 GLU A C 1
ATOM 707 O O . GLU A 1 89 ? -5.834 2.935 5.628 1.00 93.69 89 GLU A O 1
ATOM 712 N N . ILE A 1 90 ? -7.887 2.935 6.530 1.00 95.06 90 ILE A N 1
ATOM 713 C CA . ILE A 1 90 ? -8.472 2.027 5.527 1.00 95.06 90 ILE A CA 1
ATOM 714 C C . ILE A 1 90 ? -8.494 2.685 4.144 1.00 95.06 90 ILE A C 1
ATOM 716 O O . ILE A 1 90 ? -8.108 2.042 3.164 1.00 95.06 90 ILE A O 1
ATOM 720 N N . LYS A 1 91 ? -8.938 3.946 4.042 1.00 94.69 91 LYS A N 1
ATOM 721 C CA . LYS A 1 91 ? -8.978 4.687 2.769 1.00 94.69 91 LYS A CA 1
ATOM 722 C C . LYS A 1 91 ? -7.585 4.823 2.159 1.00 94.69 91 LYS A C 1
ATOM 724 O O . LYS A 1 91 ? -7.420 4.555 0.970 1.00 94.69 91 LYS A O 1
ATOM 729 N N . GLU A 1 92 ? -6.590 5.173 2.966 1.00 93.69 92 GLU A N 1
ATOM 730 C CA . GLU A 1 92 ? -5.193 5.304 2.537 1.00 93.69 92 GLU A CA 1
ATOM 731 C C . GLU A 1 92 ? -4.619 3.971 2.053 1.00 93.69 92 GLU A C 1
ATOM 733 O O . GLU A 1 92 ? -3.993 3.900 0.989 1.00 93.69 92 GLU A O 1
ATOM 738 N N . THR A 1 93 ? -4.915 2.883 2.768 1.00 93.06 93 THR A N 1
ATOM 739 C CA . THR A 1 93 ? -4.487 1.539 2.359 1.00 93.06 93 THR A CA 1
ATOM 740 C C . THR A 1 93 ? -5.168 1.112 1.051 1.00 93.06 93 THR A C 1
ATOM 742 O O . THR A 1 93 ? -4.516 0.562 0.163 1.00 93.06 93 THR A O 1
ATOM 745 N N . CYS A 1 94 ? -6.464 1.404 0.882 1.00 94.19 94 CYS A N 1
ATOM 746 C CA . CYS A 1 94 ? -7.189 1.169 -0.371 1.00 94.19 94 CYS A CA 1
ATOM 747 C C . CYS A 1 94 ? -6.580 1.944 -1.543 1.00 94.19 94 CYS A C 1
ATOM 749 O O . CYS A 1 94 ? -6.378 1.362 -2.608 1.00 94.19 94 CYS A O 1
ATOM 751 N N . LYS A 1 95 ? -6.278 3.233 -1.346 1.00 94.81 95 LYS A N 1
ATOM 752 C CA . LYS A 1 95 ? -5.652 4.083 -2.365 1.00 94.81 95 LYS A CA 1
ATOM 753 C C . LYS A 1 95 ? -4.291 3.527 -2.773 1.00 94.81 95 LYS A C 1
ATOM 755 O O . LYS A 1 95 ? -4.049 3.315 -3.956 1.00 94.81 95 LYS A O 1
ATOM 760 N N . THR A 1 96 ? -3.446 3.210 -1.795 1.00 94.19 96 THR A N 1
ATOM 761 C CA . THR A 1 96 ? -2.114 2.656 -2.063 1.00 94.19 96 THR A CA 1
ATOM 762 C C . THR A 1 96 ? -2.188 1.330 -2.815 1.00 94.19 96 THR A C 1
ATOM 764 O O . THR A 1 96 ? -1.444 1.119 -3.769 1.00 94.19 96 THR A O 1
ATOM 767 N N . TYR A 1 97 ? -3.111 0.445 -2.428 1.00 94.38 97 TYR A N 1
ATOM 768 C CA . TYR A 1 97 ? -3.336 -0.817 -3.131 1.00 94.38 97 TYR A CA 1
ATOM 769 C C . TYR A 1 97 ? -3.699 -0.604 -4.609 1.00 94.38 97 TYR A C 1
ATOM 771 O O . TYR A 1 97 ? -3.135 -1.265 -5.478 1.00 94.38 97 TYR A O 1
ATOM 779 N N . GLN A 1 98 ? -4.607 0.333 -4.902 1.00 94.81 98 GLN A N 1
ATOM 780 C CA . GLN A 1 98 ? -5.006 0.650 -6.279 1.00 94.81 98 GLN A CA 1
ATOM 781 C C . GLN A 1 98 ? -3.858 1.253 -7.094 1.00 94.81 98 GLN A C 1
ATOM 783 O O . GLN A 1 98 ? -3.659 0.867 -8.246 1.00 94.81 98 GLN A O 1
ATOM 788 N N . ILE A 1 99 ? -3.072 2.146 -6.488 1.00 94.69 99 ILE A N 1
ATOM 789 C CA . ILE A 1 99 ? -1.867 2.709 -7.108 1.00 94.69 99 ILE A CA 1
ATOM 790 C C . ILE A 1 99 ? -0.884 1.590 -7.465 1.00 94.69 99 ILE A C 1
ATOM 792 O O . ILE A 1 99 ? -0.429 1.517 -8.604 1.00 94.69 99 ILE A O 1
ATOM 796 N N . ALA A 1 100 ? -0.601 0.684 -6.526 1.00 93.81 100 ALA A N 1
ATOM 797 C CA . ALA A 1 100 ? 0.326 -0.419 -6.750 1.00 93.81 100 ALA A CA 1
ATOM 798 C C . ALA A 1 100 ? -0.145 -1.356 -7.876 1.00 93.81 100 ALA A C 1
ATOM 800 O O . ALA A 1 100 ? 0.653 -1.709 -8.736 1.00 93.81 100 ALA A O 1
ATOM 801 N N . LEU A 1 101 ? -1.436 -1.711 -7.929 1.00 93.81 101 LEU A N 1
ATOM 802 C CA . LEU A 1 101 ? -1.987 -2.507 -9.036 1.00 93.81 101 LEU A CA 1
ATOM 803 C C . LEU A 1 101 ? -1.883 -1.793 -10.387 1.00 93.81 101 LEU A C 1
ATOM 805 O O . LEU A 1 101 ? -1.559 -2.412 -11.396 1.00 93.81 101 LEU A O 1
ATOM 809 N N . THR A 1 102 ? -2.156 -0.489 -10.409 1.00 92.62 102 THR A N 1
ATOM 810 C CA . THR A 1 102 ? -2.079 0.308 -11.640 1.00 92.62 102 THR A CA 1
ATOM 811 C C . THR A 1 102 ? -0.641 0.378 -12.149 1.00 92.62 102 THR A C 1
ATOM 813 O O . THR A 1 102 ? -0.393 0.214 -13.345 1.00 92.62 102 THR A O 1
ATOM 816 N N . LEU A 1 103 ? 0.313 0.574 -11.236 1.00 93.06 103 LEU A N 1
ATOM 817 C CA . LEU A 1 103 ? 1.733 0.567 -11.557 1.00 93.06 103 LEU A CA 1
ATOM 818 C C . LEU A 1 103 ? 2.189 -0.817 -12.041 1.00 93.06 103 LEU A C 1
ATOM 820 O O . LEU A 1 103 ? 2.868 -0.900 -13.059 1.00 93.06 103 LEU A O 1
ATOM 824 N N . GLU A 1 104 ? 1.777 -1.898 -11.373 1.00 93.06 104 GLU A N 1
ATOM 825 C CA . GLU A 1 104 ? 2.113 -3.275 -11.767 1.00 93.06 104 GLU A CA 1
ATOM 826 C C . GLU A 1 104 ? 1.672 -3.596 -13.195 1.00 93.06 104 GLU A C 1
ATOM 828 O O . GLU A 1 104 ? 2.472 -4.126 -13.965 1.00 93.06 104 GLU A O 1
ATOM 833 N N . ALA A 1 105 ? 0.452 -3.201 -13.565 1.00 90.31 105 ALA A N 1
ATOM 834 C CA . ALA A 1 105 ? -0.084 -3.394 -14.910 1.00 90.31 105 ALA A CA 1
ATOM 835 C C . ALA A 1 105 ? 0.626 -2.541 -15.980 1.00 90.31 105 ALA A C 1
ATOM 837 O O . ALA A 1 105 ? 0.536 -2.846 -17.170 1.00 90.31 105 ALA A O 1
ATOM 838 N N . SER A 1 106 ? 1.305 -1.467 -15.568 1.00 88.69 106 SER A N 1
ATOM 839 C CA . SER A 1 106 ? 1.967 -0.510 -16.464 1.00 88.69 106 SER A CA 1
ATOM 840 C C . SER A 1 106 ? 3.461 -0.793 -16.654 1.00 88.69 106 SER A C 1
ATOM 842 O O . SER A 1 106 ? 4.046 -0.360 -17.646 1.00 88.69 106 SER A O 1
ATOM 844 N N . VAL A 1 107 ? 4.092 -1.501 -15.714 1.00 88.44 107 VAL A N 1
ATOM 845 C CA . VAL A 1 107 ? 5.520 -1.846 -15.749 1.00 88.44 107 VAL A CA 1
ATOM 846 C C . VAL A 1 107 ? 5.759 -3.093 -16.605 1.00 88.44 107 VAL A C 1
ATOM 848 O O . VAL A 1 107 ? 4.961 -4.029 -16.617 1.00 88.44 107 VAL A O 1
ATOM 851 N N . ASN A 1 108 ? 6.894 -3.140 -17.311 1.00 82.62 108 ASN A N 1
ATOM 852 C CA . ASN A 1 108 ? 7.281 -4.324 -18.075 1.00 82.62 108 ASN A CA 1
ATOM 853 C C . ASN A 1 108 ? 7.528 -5.516 -17.121 1.00 82.62 108 ASN A C 1
ATOM 855 O O . ASN A 1 108 ? 8.385 -5.413 -16.240 1.00 82.62 108 ASN A O 1
ATOM 859 N N . PRO A 1 109 ? 6.866 -6.675 -17.311 1.00 79.81 109 PRO A N 1
ATOM 860 C CA . PRO A 1 109 ? 7.020 -7.838 -16.431 1.00 79.81 109 PRO A CA 1
ATOM 861 C C . PRO A 1 109 ? 8.462 -8.348 -16.273 1.00 79.81 109 PRO A C 1
ATOM 863 O O . PRO A 1 109 ? 8.790 -8.978 -15.265 1.00 79.81 109 PRO A O 1
ATOM 866 N N . ASN A 1 110 ? 9.315 -8.073 -17.266 1.00 78.56 110 ASN A N 1
ATOM 867 C CA . ASN A 1 110 ? 10.713 -8.504 -17.319 1.00 78.56 110 ASN A CA 1
ATOM 868 C C . ASN A 1 110 ? 11.707 -7.444 -16.812 1.00 78.56 110 ASN A C 1
ATOM 870 O O . ASN A 1 110 ? 12.912 -7.705 -16.799 1.00 78.56 110 ASN A O 1
ATOM 874 N N . GLU A 1 111 ? 11.237 -6.255 -16.429 1.00 76.62 111 GLU A N 1
ATOM 875 C CA . GLU A 1 111 ? 12.088 -5.220 -15.843 1.00 76.62 111 GLU A CA 1
ATOM 876 C C . GLU A 1 111 ? 12.564 -5.663 -14.454 1.00 76.62 111 GLU A C 1
ATOM 878 O O . GLU A 1 111 ? 11.775 -6.137 -13.629 1.00 76.62 111 GLU A O 1
ATOM 883 N N . LYS A 1 112 ? 13.875 -5.567 -14.221 1.00 64.12 112 LYS A N 1
ATOM 884 C CA . LYS A 1 112 ? 14.502 -5.938 -12.949 1.00 64.12 112 LYS A CA 1
ATOM 885 C C . LYS A 1 112 ? 14.536 -4.766 -11.981 1.00 64.12 112 LYS A C 1
ATOM 887 O O . LYS A 1 112 ? 14.881 -3.647 -12.421 1.00 64.12 112 LYS A O 1
#

Secondary structure (DSSP, 8-state):
--HHHHHHHHHHHHHSTT--HHHHHHHHHHHHHH--HHHHT-HHHHTS-HHHHHHHHHHHHHHHHHHHHHHHHHS-TT-HHHHHHHHHHHHHHHHHHHHHHHHHHHS-TT--